Protein AF-A0A662RH38-F1 (afdb_monomer)

pLDDT: mean 89.22, std 11.0, range [50.19, 98.19]

Structure (mmCIF, N/CA/C/O backbone):
data_AF-A0A662RH38-F1
#
_entry.id   AF-A0A662RH38-F1
#
loop_
_atom_site.group_PDB
_atom_site.id
_atom_site.type_symbol
_atom_site.label_atom_id
_atom_site.label_alt_id
_atom_site.label_comp_id
_atom_site.label_asym_id
_atom_site.label_entity_id
_atom_site.label_seq_id
_atom_site.pdbx_PDB_ins_code
_atom_site.Cartn_x
_atom_site.Cartn_y
_atom_site.Cartn_z
_atom_site.occupancy
_atom_site.B_iso_or_equiv
_atom_site.auth_seq_id
_atom_site.auth_comp_id
_atom_site.auth_asym_id
_atom_site.auth_atom_id
_atom_site.pdbx_PDB_model_num
ATOM 1 N N . GLU A 1 1 ? -14.857 -9.340 -20.163 1.00 67.62 1 GLU A N 1
ATOM 2 C CA . GLU A 1 1 ? -15.115 -9.284 -18.712 1.00 67.62 1 GLU A CA 1
ATOM 3 C C . GLU A 1 1 ? -13.812 -9.631 -18.028 1.00 67.62 1 GLU A C 1
ATOM 5 O O . GLU A 1 1 ? -13.219 -10.646 -18.372 1.00 67.62 1 GLU A O 1
ATOM 10 N N . GLY A 1 2 ? -13.287 -8.729 -17.213 1.00 68.56 2 GLY A N 1
ATOM 11 C CA . GLY A 1 2 ? -12.023 -8.917 -16.510 1.00 68.56 2 GLY A CA 1
ATOM 12 C C . GLY A 1 2 ? -12.201 -8.479 -15.064 1.00 68.56 2 GLY A C 1
ATOM 13 O O . GLY A 1 2 ? -13.176 -7.780 -14.786 1.00 68.56 2 GLY A O 1
ATOM 14 N N . PRO A 1 3 ? -11.313 -8.894 -14.151 1.00 74.38 3 PRO A N 1
ATOM 15 C CA . PRO A 1 3 ? -11.329 -8.341 -12.808 1.00 74.38 3 PRO A CA 1
ATOM 16 C C . PRO A 1 3 ? -11.028 -6.844 -12.906 1.00 74.38 3 PRO A C 1
ATOM 18 O O . PRO A 1 3 ? -9.990 -6.457 -13.454 1.00 74.38 3 PRO A O 1
ATOM 21 N N . TRP A 1 4 ? -11.942 -6.007 -12.423 1.00 84.31 4 TRP A N 1
ATOM 22 C CA . TRP A 1 4 ? -11.702 -4.576 -12.339 1.00 84.31 4 TRP A CA 1
ATOM 23 C C . TRP A 1 4 ? -11.023 -4.256 -11.013 1.00 84.31 4 TRP A C 1
ATOM 25 O O . TRP A 1 4 ? -11.258 -4.895 -9.987 1.00 84.31 4 TRP A O 1
ATOM 35 N N . VAL A 1 5 ? -10.152 -3.253 -11.027 1.00 84.88 5 VAL A N 1
ATOM 36 C CA . VAL A 1 5 ? -9.403 -2.846 -9.828 1.00 84.88 5 VAL A CA 1
ATOM 37 C C . VAL A 1 5 ? -10.295 -2.227 -8.744 1.00 84.88 5 VAL A C 1
ATOM 39 O O . VAL A 1 5 ? -9.832 -2.004 -7.630 1.00 84.88 5 VAL A O 1
ATOM 42 N N . ASP A 1 6 ? -11.560 -1.948 -9.054 1.00 87.69 6 ASP A N 1
ATOM 43 C CA . ASP A 1 6 ? -12.564 -1.366 -8.165 1.00 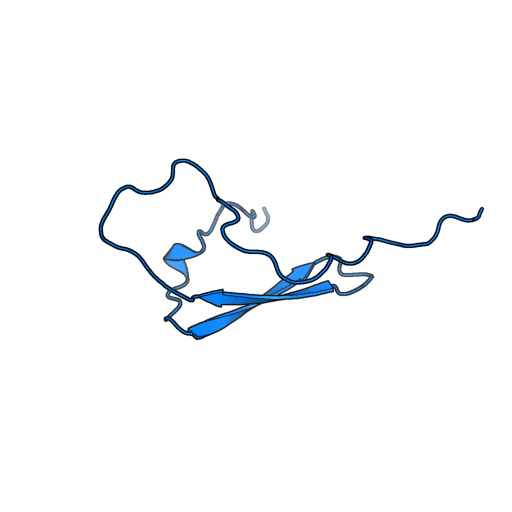87.69 6 ASP A CA 1
ATOM 44 C C . ASP A 1 6 ? -13.623 -2.369 -7.667 1.00 87.69 6 ASP A C 1
ATOM 46 O O . ASP A 1 6 ? -14.478 -1.984 -6.866 1.00 87.69 6 ASP A O 1
ATOM 50 N N . ASP A 1 7 ? -13.527 -3.649 -8.050 1.00 90.06 7 ASP A N 1
ATOM 51 C CA . ASP A 1 7 ? -14.464 -4.697 -7.615 1.00 90.06 7 ASP A CA 1
ATOM 52 C C . ASP A 1 7 ? -14.291 -5.089 -6.134 1.00 90.06 7 ASP A C 1
ATOM 54 O O . ASP A 1 7 ? -15.252 -5.511 -5.490 1.00 90.06 7 ASP A O 1
ATOM 58 N N . VAL A 1 8 ? -13.080 -4.96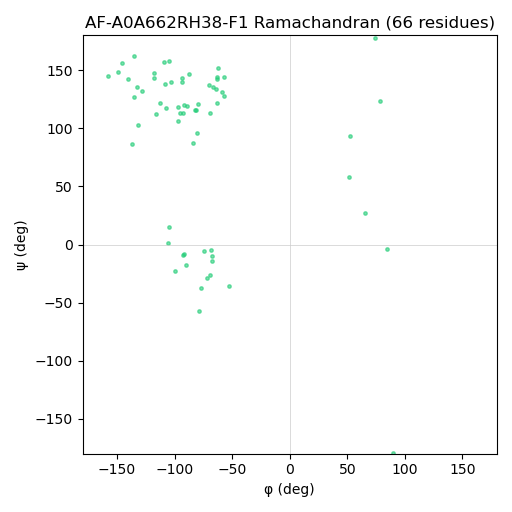1 -5.573 1.00 90.19 8 VAL A N 1
ATOM 59 C CA . VAL A 1 8 ? -12.752 -5.391 -4.199 1.00 90.19 8 VAL A CA 1
ATOM 60 C C . VAL A 1 8 ? -12.080 -4.266 -3.424 1.00 90.19 8 VAL A C 1
ATOM 62 O O . VAL A 1 8 ? -11.112 -3.658 -3.884 1.00 90.19 8 VAL A O 1
ATOM 65 N N . ARG A 1 9 ? -12.542 -4.010 -2.196 1.00 90.19 9 ARG A N 1
ATOM 66 C CA . ARG A 1 9 ? -11.907 -3.036 -1.296 1.00 90.19 9 ARG A CA 1
ATOM 67 C C . ARG A 1 9 ? -10.898 -3.726 -0.385 1.00 90.19 9 ARG A C 1
ATOM 69 O O . ARG A 1 9 ? -11.172 -4.788 0.158 1.00 90.19 9 ARG A O 1
ATOM 76 N N . ILE A 1 10 ? -9.780 -3.060 -0.081 1.00 91.12 10 ILE A N 1
ATOM 77 C CA . ILE A 1 10 ? -8.769 -3.573 0.872 1.00 91.12 10 ILE A CA 1
ATOM 78 C C . ILE A 1 10 ? -9.386 -3.973 2.227 1.00 91.12 10 ILE A C 1
ATOM 80 O O . ILE A 1 10 ? -8.98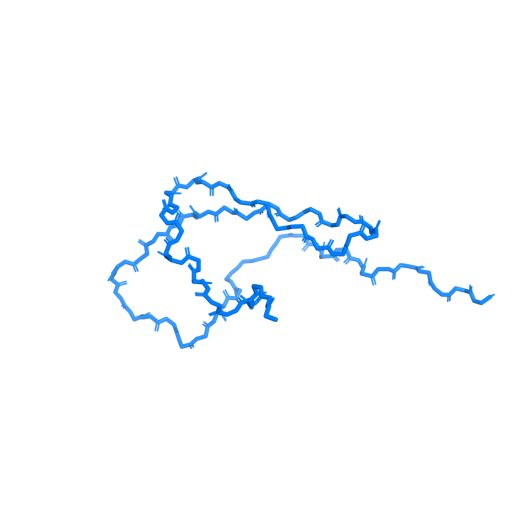7 -4.969 2.821 1.00 91.12 10 ILE A O 1
ATOM 84 N N . GLY A 1 11 ? -10.397 -3.236 2.701 1.00 90.12 11 GLY A N 1
ATOM 85 C CA . GLY A 1 11 ? -11.089 -3.538 3.961 1.00 90.12 11 GLY A CA 1
ATOM 86 C C . GLY A 1 11 ? -11.920 -4.829 3.956 1.00 90.12 11 GLY A C 1
ATOM 87 O O . GLY A 1 11 ? -12.307 -5.291 5.023 1.00 90.12 11 GLY A O 1
ATOM 88 N N . GLU A 1 12 ? -12.190 -5.416 2.789 1.00 92.25 12 GLU A N 1
ATOM 89 C CA . GLU A 1 12 ? -12.955 -6.663 2.634 1.00 92.25 12 GLU A CA 1
ATOM 90 C C . GLU A 1 12 ? -12.045 -7.900 2.605 1.00 92.25 12 GLU A C 1
ATOM 92 O O . GLU A 1 12 ? -12.527 -9.024 2.700 1.00 92.25 12 GLU A O 1
ATOM 97 N N . LEU A 1 13 ? -10.723 -7.705 2.531 1.00 91.88 13 LEU A N 1
ATOM 98 C CA . LEU A 1 13 ? -9.736 -8.784 2.419 1.00 91.88 13 LEU A CA 1
ATOM 99 C C . LEU A 1 13 ? -9.509 -9.566 3.725 1.00 91.88 13 LEU A C 1
ATOM 101 O O . LEU A 1 13 ? -8.759 -10.539 3.726 1.00 91.88 13 LEU A O 1
ATOM 105 N N . GLY A 1 14 ? -10.111 -9.145 4.843 1.00 94.50 14 GLY A N 1
ATOM 106 C CA . GLY A 1 14 ? -9.955 -9.820 6.138 1.00 94.50 14 GLY A CA 1
ATOM 107 C C . GLY A 1 14 ? -8.530 -9.767 6.704 1.00 94.50 14 GLY A C 1
ATOM 108 O O . GLY A 1 14 ? -8.135 -10.671 7.437 1.00 94.50 14 GLY A O 1
ATOM 109 N N . LEU A 1 15 ? -7.756 -8.733 6.352 1.00 95.88 15 LEU A N 1
ATOM 110 C CA . LEU A 1 15 ? -6.394 -8.537 6.853 1.00 95.88 15 LEU A CA 1
ATOM 111 C C . LEU A 1 15 ? -6.390 -8.333 8.375 1.00 95.88 15 LEU A C 1
ATOM 113 O O . LEU A 1 15 ? -7.249 -7.635 8.918 1.00 95.88 15 LEU A O 1
ATOM 117 N N . PHE A 1 16 ? -5.385 -8.886 9.052 1.00 96.44 16 PHE A N 1
ATOM 118 C CA . PHE A 1 16 ? -5.127 -8.626 10.471 1.00 96.44 16 PHE A CA 1
ATOM 119 C C . PHE A 1 16 ? -3.930 -7.685 10.667 1.00 96.44 16 PHE A C 1
ATOM 121 O O . PHE A 1 16 ? -3.077 -7.547 9.792 1.00 96.44 16 PHE A O 1
ATOM 128 N N . ILE A 1 17 ? -3.869 -7.017 11.821 1.00 97.50 17 ILE A N 1
ATOM 129 C CA . ILE A 1 17 ? -2.781 -6.085 12.155 1.00 97.50 17 ILE A CA 1
ATOM 130 C C . ILE A 1 17 ? -1.427 -6.815 12.117 1.00 97.50 17 ILE A C 1
ATOM 132 O O . ILE A 1 17 ? -1.286 -7.893 12.693 1.00 97.50 17 ILE A O 1
ATOM 136 N N . GLY A 1 18 ? -0.444 -6.229 11.432 1.00 97.94 18 GLY A N 1
ATOM 137 C CA . GLY A 1 18 ? 0.875 -6.813 11.162 1.00 97.94 18 GLY A CA 1
ATOM 138 C C . GLY A 1 18 ? 0.923 -7.736 9.937 1.00 97.94 18 GLY A C 1
ATOM 139 O O . GLY A 1 18 ? 1.995 -8.216 9.561 1.00 97.94 18 GLY A O 1
ATOM 140 N N . GLN A 1 19 ? -0.213 -8.001 9.280 1.00 98.19 19 GLN A N 1
ATOM 141 C CA . GLN A 1 19 ? -0.218 -8.743 8.024 1.00 98.19 19 GLN A CA 1
ATOM 142 C C . GLN A 1 19 ? 0.389 -7.898 6.902 1.00 98.19 19 GLN A C 1
ATOM 144 O O . GLN A 1 19 ? 0.085 -6.715 6.749 1.00 98.19 19 GLN A O 1
ATOM 149 N N . ASN A 1 20 ? 1.216 -8.551 6.088 1.00 97.56 20 ASN A N 1
ATOM 150 C CA . ASN A 1 20 ? 1.842 -7.964 4.916 1.00 97.56 20 ASN A CA 1
ATOM 151 C C . ASN A 1 20 ? 1.132 -8.425 3.635 1.00 97.56 20 ASN A C 1
ATOM 153 O O . ASN A 1 20 ? 0.797 -9.604 3.495 1.00 97.56 20 ASN A O 1
ATOM 157 N N . ILE A 1 21 ? 0.953 -7.505 2.689 1.00 96.25 21 ILE A N 1
ATOM 158 C CA . ILE A 1 21 ? 0.599 -7.793 1.297 1.00 96.25 21 ILE A CA 1
ATOM 159 C C . ILE A 1 21 ? 1.725 -7.306 0.382 1.00 96.25 21 ILE A C 1
ATOM 161 O O . ILE A 1 21 ? 2.355 -6.276 0.639 1.00 96.25 21 ILE A O 1
ATOM 165 N N . LEU A 1 22 ? 1.982 -8.058 -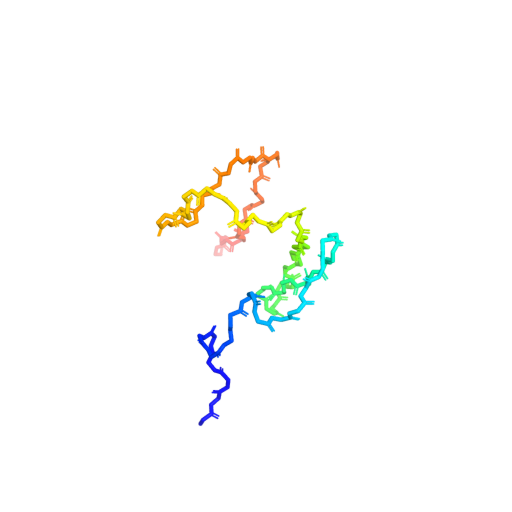0.688 1.00 97.19 22 LEU A N 1
ATOM 166 C CA . LEU A 1 22 ? 2.871 -7.629 -1.759 1.00 97.19 22 LEU A CA 1
ATOM 167 C C . LEU A 1 22 ? 2.051 -6.875 -2.804 1.00 97.19 22 LEU A C 1
ATOM 169 O O . LEU A 1 22 ? 1.156 -7.451 -3.422 1.00 97.19 22 LEU A O 1
ATOM 173 N N . TYR A 1 23 ? 2.388 -5.610 -3.025 1.00 95.38 23 TYR A N 1
ATOM 174 C CA . TYR A 1 23 ? 1.970 -4.883 -4.213 1.00 95.38 23 TYR A CA 1
ATOM 175 C C . TYR A 1 23 ? 3.108 -4.937 -5.233 1.00 95.38 23 TYR A C 1
ATOM 177 O O . TYR A 1 23 ? 4.148 -4.308 -5.048 1.00 95.38 23 TYR A O 1
ATOM 185 N N . LEU A 1 24 ? 2.920 -5.751 -6.272 1.00 96.31 24 LEU A N 1
ATOM 186 C CA . LEU A 1 24 ? 3.834 -5.848 -7.404 1.00 96.31 24 LEU A CA 1
ATOM 187 C C . LEU A 1 24 ? 3.378 -4.861 -8.480 1.00 96.31 24 LEU A C 1
ATOM 189 O O . LEU A 1 24 ? 2.256 -4.965 -8.979 1.00 96.31 24 LEU A O 1
ATOM 193 N N . PHE A 1 25 ? 4.243 -3.916 -8.824 1.00 93.44 25 PHE A N 1
ATOM 194 C CA . PHE A 1 25 ? 3.995 -2.917 -9.856 1.00 93.44 25 PHE A CA 1
ATOM 195 C C . PHE A 1 25 ? 5.011 -3.069 -10.983 1.00 93.44 25 PHE A C 1
ATOM 197 O O . PHE A 1 25 ? 6.150 -3.433 -10.717 1.00 93.44 25 PHE A O 1
ATOM 204 N N . ASP A 1 26 ? 4.583 -2.759 -12.210 1.00 93.50 26 ASP A N 1
ATOM 205 C CA . ASP A 1 26 ? 5.387 -2.876 -13.426 1.00 93.50 26 ASP A CA 1
ATOM 206 C C . ASP A 1 26 ? 6.020 -4.265 -13.591 1.00 93.50 26 ASP A C 1
ATOM 208 O O . ASP A 1 26 ? 7.100 -4.552 -13.093 1.00 93.50 26 ASP A O 1
ATOM 212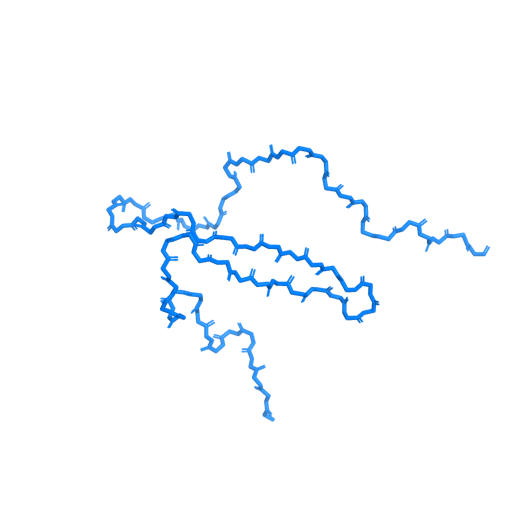 N N . TYR A 1 27 ? 5.339 -5.155 -14.310 1.00 91.06 27 TYR A N 1
ATOM 213 C CA . TYR A 1 27 ? 5.807 -6.532 -14.490 1.00 91.06 27 TYR A CA 1
ATOM 214 C C . TYR A 1 27 ? 7.075 -6.660 -15.353 1.00 91.06 27 TYR A C 1
ATOM 216 O O . TYR A 1 27 ? 7.570 -7.773 -15.501 1.00 91.06 27 TYR A O 1
ATOM 224 N N . GLY A 1 28 ? 7.589 -5.567 -15.931 1.00 92.50 28 GLY A N 1
ATOM 225 C CA . GLY A 1 28 ? 8.908 -5.555 -16.563 1.00 92.50 28 GLY A CA 1
ATOM 226 C C . GLY A 1 28 ? 10.031 -5.451 -15.531 1.00 92.50 28 GLY A C 1
ATOM 227 O O . GLY A 1 28 ? 10.894 -6.322 -15.475 1.00 92.50 28 GLY A O 1
ATOM 228 N N . ASP A 1 29 ? 9.992 -4.403 -14.705 1.00 91.12 29 ASP A N 1
ATOM 229 C CA . ASP A 1 29 ? 11.025 -4.110 -13.698 1.00 91.12 29 ASP A CA 1
ATOM 230 C C . ASP A 1 29 ? 10.750 -4.723 -12.311 1.00 91.12 29 ASP A C 1
ATOM 232 O O . ASP A 1 29 ? 11.604 -4.685 -11.426 1.00 91.12 29 ASP A O 1
ATOM 236 N N . GLU A 1 30 ? 9.563 -5.298 -12.116 1.00 94.38 30 GLU A N 1
ATOM 237 C CA . GLU A 1 30 ? 9.121 -6.012 -10.916 1.00 94.38 30 GLU A CA 1
ATOM 238 C C . GLU A 1 30 ? 9.319 -5.215 -9.619 1.00 94.38 30 GLU A C 1
ATOM 240 O O . GLU A 1 30 ? 9.969 -5.647 -8.659 1.00 94.38 30 GLU A O 1
ATOM 245 N N . TRP A 1 31 ? 8.716 -4.031 -9.547 1.00 94.44 31 TRP A N 1
ATOM 246 C CA . TRP A 1 31 ? 8.771 -3.223 -8.337 1.00 94.44 31 TRP A CA 1
ATOM 247 C C . TRP A 1 31 ? 7.966 -3.878 -7.214 1.00 94.44 31 TRP A C 1
ATOM 249 O O . TRP A 1 31 ? 6.736 -3.963 -7.261 1.00 94.44 31 TRP A O 1
ATOM 259 N N . HIS A 1 32 ? 8.673 -4.315 -6.173 1.00 96.12 32 HIS A N 1
ATOM 260 C CA . HIS A 1 32 ? 8.088 -4.966 -5.008 1.00 96.12 32 HIS A CA 1
ATOM 261 C C . HIS A 1 32 ? 7.833 -3.960 -3.883 1.00 96.12 32 HIS A C 1
ATOM 263 O O . HIS A 1 32 ? 8.764 -3.470 -3.241 1.00 96.12 32 HIS A O 1
ATOM 269 N N . PHE A 1 33 ? 6.562 -3.713 -3.575 1.00 96.50 33 PHE A N 1
ATOM 270 C CA . PHE A 1 33 ? 6.159 -2.898 -2.435 1.00 96.50 33 PHE A CA 1
ATOM 271 C C . PHE A 1 33 ? 5.574 -3.780 -1.335 1.00 96.50 33 PHE A C 1
ATOM 273 O O . PHE A 1 33 ? 4.533 -4.419 -1.503 1.00 96.50 33 PHE A O 1
ATOM 280 N N . ARG A 1 34 ? 6.234 -3.791 -0.175 1.00 97.44 34 ARG A N 1
ATOM 281 C CA . ARG A 1 34 ? 5.704 -4.412 1.039 1.00 97.44 34 ARG A CA 1
ATOM 282 C C . ARG A 1 34 ? 4.746 -3.439 1.724 1.00 97.44 34 ARG A C 1
ATOM 284 O O . ARG A 1 34 ? 5.184 -2.392 2.195 1.00 97.44 34 ARG A O 1
ATOM 291 N N . VAL A 1 35 ? 3.469 -3.801 1.805 1.00 97.19 35 VAL A N 1
ATOM 292 C CA . VAL A 1 35 ? 2.434 -3.007 2.479 1.00 97.19 35 VAL A CA 1
ATOM 293 C C . VAL A 1 35 ? 1.966 -3.757 3.720 1.00 97.19 35 VAL A C 1
ATOM 295 O O . VAL A 1 35 ? 1.494 -4.887 3.618 1.00 97.19 35 VAL A O 1
ATOM 298 N N . GLU A 1 36 ? 2.092 -3.131 4.887 1.00 97.81 36 GLU A N 1
ATOM 299 C CA . GLU A 1 36 ? 1.688 -3.705 6.172 1.00 97.81 36 GLU A CA 1
ATOM 300 C C . GLU A 1 36 ? 0.430 -3.012 6.707 1.00 97.81 36 GLU A C 1
ATOM 302 O O . GLU A 1 36 ? 0.306 -1.788 6.643 1.00 97.81 36 GLU A O 1
ATOM 307 N N . LEU A 1 37 ? -0.510 -3.791 7.249 1.00 97.25 37 LEU A N 1
ATOM 308 C CA . LEU A 1 37 ? -1.638 -3.240 7.996 1.00 97.25 37 LEU A CA 1
ATOM 309 C C . LEU A 1 37 ? -1.200 -2.914 9.428 1.00 97.25 37 LEU A C 1
ATOM 311 O O . LEU A 1 37 ? -1.218 -3.780 10.297 1.00 97.25 37 LEU A O 1
ATOM 315 N N . GLU A 1 38 ? -0.835 -1.662 9.681 1.00 96.69 38 GLU A N 1
ATOM 316 C CA . GLU A 1 38 ? -0.361 -1.237 11.006 1.00 96.69 38 GLU A CA 1
ATOM 317 C C . GLU A 1 38 ? -1.498 -1.062 12.026 1.00 96.69 38 GLU A C 1
ATOM 319 O O . GLU A 1 38 ? -1.343 -1.382 13.202 1.00 96.69 38 GLU A O 1
ATOM 324 N N . GLU A 1 39 ? -2.659 -0.556 11.597 1.00 94.69 39 GLU A N 1
ATOM 325 C CA . GLU A 1 39 ? -3.761 -0.215 12.500 1.00 94.69 39 GLU A 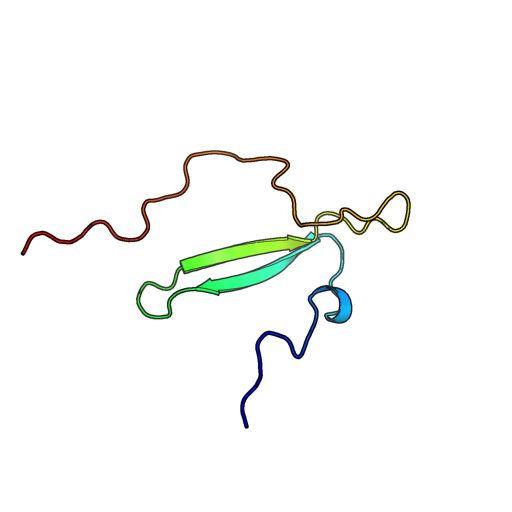CA 1
ATOM 326 C C . GLU A 1 39 ? -5.114 -0.187 11.768 1.00 94.69 39 GLU A C 1
ATOM 328 O O . GLU A 1 39 ? -5.211 0.264 10.625 1.00 94.69 39 GLU A O 1
ATOM 333 N N . ILE A 1 40 ? -6.188 -0.597 12.455 1.00 92.75 40 ILE A N 1
ATOM 334 C CA . ILE A 1 40 ? -7.575 -0.336 12.042 1.00 92.75 40 ILE A CA 1
ATOM 335 C C . ILE A 1 40 ? -8.231 0.559 13.098 1.00 92.75 40 ILE A C 1
ATOM 337 O O . ILE A 1 40 ? -8.494 0.124 14.217 1.00 92.75 40 ILE A O 1
ATOM 341 N N . ARG A 1 41 ? -8.543 1.805 12.729 1.00 91.38 41 ARG A N 1
ATOM 342 C CA . ARG A 1 41 ? -9.238 2.760 13.607 1.00 91.38 41 ARG A CA 1
ATOM 343 C C . ARG A 1 41 ? -10.746 2.696 13.395 1.00 91.38 41 ARG A C 1
ATOM 345 O O . ARG A 1 41 ? -11.240 3.089 12.339 1.00 91.38 41 ARG A O 1
ATOM 352 N N . THR A 1 42 ? -11.477 2.237 14.408 1.00 88.38 42 THR A N 1
ATOM 353 C CA . THR A 1 42 ? -12.953 2.219 14.424 1.00 88.38 42 THR A CA 1
ATOM 354 C C . THR A 1 42 ? -13.560 3.491 15.011 1.00 88.38 42 THR A C 1
ATOM 356 O O . THR A 1 42 ? -14.735 3.774 14.785 1.00 88.38 42 THR A O 1
ATOM 359 N N . GLU A 1 43 ? -12.766 4.266 15.749 1.00 90.94 43 GLU A N 1
ATOM 360 C CA . GLU A 1 43 ? -13.180 5.512 16.390 1.00 90.94 43 GLU A CA 1
ATOM 361 C C . GLU A 1 43 ? -12.561 6.742 15.711 1.00 90.94 43 GLU A C 1
ATOM 363 O O . GLU A 1 43 ? -11.516 6.678 15.060 1.00 90.94 43 GLU A O 1
ATOM 368 N N . GLY A 1 44 ? -13.211 7.893 15.888 1.00 87.81 44 GLY A N 1
ATOM 369 C CA . GLY A 1 44 ? -12.778 9.166 15.317 1.00 87.81 44 GLY A CA 1
ATOM 370 C C . GLY A 1 44 ? -13.345 9.452 13.924 1.00 87.81 44 GLY A C 1
ATOM 371 O O . GLY A 1 44 ? -14.156 8.714 13.365 1.00 87.81 44 GLY A O 1
ATOM 372 N N . ARG A 1 45 ? -12.963 10.603 13.361 1.00 87.25 45 ARG A N 1
ATOM 373 C CA . ARG A 1 45 ? -13.432 11.013 12.031 1.00 87.25 45 ARG A CA 1
ATOM 374 C C . ARG A 1 45 ? -12.633 10.288 10.957 1.00 87.25 45 ARG A C 1
ATOM 376 O O . ARG A 1 45 ? -11.424 10.486 10.853 1.00 87.25 45 ARG A O 1
ATOM 383 N N . LYS A 1 46 ? -13.329 9.532 10.105 1.00 86.69 46 LYS A N 1
ATOM 384 C CA . LYS A 1 46 ? -12.744 8.978 8.883 1.00 86.69 46 LYS A CA 1
ATOM 385 C C . LYS A 1 46 ? -12.192 10.124 8.018 1.00 86.69 46 LYS A C 1
ATOM 387 O O . LYS A 1 46 ? -12.929 11.084 7.758 1.00 86.69 46 LYS A O 1
ATOM 392 N N . PRO A 1 47 ? -10.926 10.066 7.576 1.00 86.94 47 PRO A N 1
ATOM 393 C CA . PRO A 1 47 ? -10.387 11.079 6.681 1.00 86.94 47 PRO A CA 1
ATOM 394 C C . PRO A 1 47 ? -11.153 11.065 5.349 1.00 86.94 47 PRO A C 1
ATOM 396 O O . PRO A 1 47 ? -11.581 10.011 4.879 1.00 86.94 47 PRO A O 1
ATOM 399 N N . ARG A 1 48 ? -11.353 12.248 4.753 1.00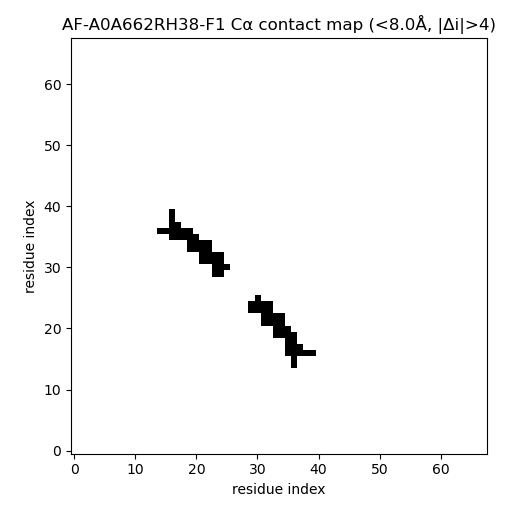 91.75 48 ARG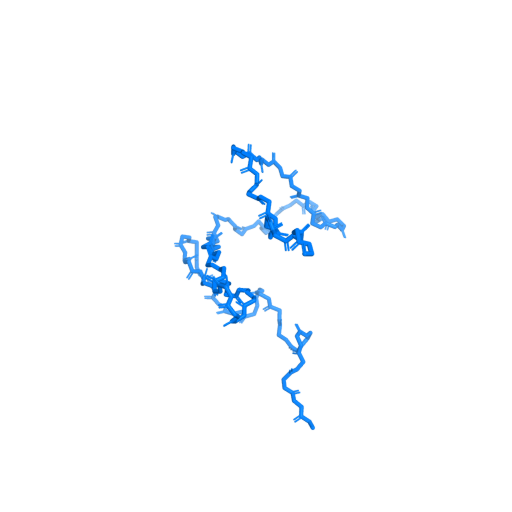 A N 1
ATOM 400 C CA . ARG A 1 48 ? -12.063 12.384 3.464 1.00 91.75 48 ARG A CA 1
ATOM 401 C C . ARG A 1 48 ? -11.257 11.807 2.297 1.00 91.75 48 ARG A C 1
ATOM 403 O O . ARG A 1 48 ? -11.848 11.391 1.312 1.00 91.75 48 ARG A O 1
ATOM 410 N N . GLU A 1 49 ? -9.936 11.780 2.437 1.00 94.00 49 GLU A N 1
ATOM 411 C CA . GLU A 1 49 ? -8.970 11.333 1.437 1.00 94.00 49 GLU A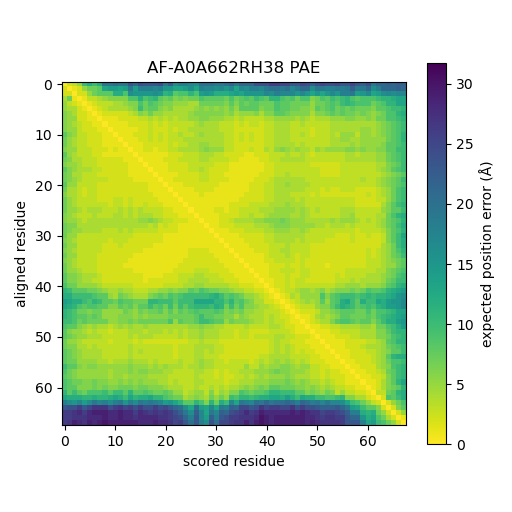 CA 1
ATOM 412 C C . GLU A 1 49 ? -7.776 10.646 2.127 1.00 94.00 49 GLU A C 1
ATOM 414 O O . GLU A 1 49 ? -7.521 10.924 3.308 1.00 94.00 49 GLU A O 1
ATOM 419 N N . PRO A 1 50 ? -7.046 9.757 1.429 1.00 92.69 50 PRO A N 1
ATOM 420 C CA . PRO A 1 50 ? -5.788 9.207 1.924 1.00 92.69 50 PRO A CA 1
ATOM 421 C C . PRO A 1 50 ? -4.779 10.318 2.230 1.00 92.69 50 PRO A C 1
ATOM 423 O O . PRO A 1 50 ? -4.716 11.325 1.527 1.00 92.69 50 PRO A O 1
ATOM 426 N N . LYS A 1 51 ? -3.973 10.135 3.278 1.00 93.62 51 LYS A N 1
ATOM 427 C CA . LYS A 1 51 ? -2.955 11.107 3.688 1.00 93.62 51 LYS A CA 1
ATOM 428 C C . LYS A 1 51 ? -1.637 10.411 3.948 1.00 93.62 51 LYS A C 1
ATOM 430 O O . LYS A 1 51 ? -1.601 9.400 4.641 1.00 93.62 51 LYS A O 1
ATOM 435 N N . ILE A 1 52 ? -0.563 11.007 3.449 1.00 94.75 52 ILE A N 1
ATOM 436 C CA . ILE A 1 52 ? 0.786 10.617 3.837 1.00 94.75 52 ILE A CA 1
ATOM 437 C C . ILE A 1 52 ? 1.085 11.297 5.171 1.00 94.75 52 ILE A C 1
ATOM 439 O O . ILE A 1 52 ? 1.098 12.525 5.244 1.00 94.75 52 ILE A O 1
ATOM 443 N N . ILE A 1 53 ? 1.274 10.498 6.219 1.00 94.88 53 ILE A N 1
ATOM 444 C CA . ILE A 1 53 ? 1.561 10.991 7.575 1.00 94.88 53 ILE A CA 1
ATOM 445 C C . ILE A 1 53 ? 3.052 10.936 7.920 1.00 94.88 53 ILE A C 1
ATOM 447 O O . ILE A 1 53 ? 3.506 11.702 8.762 1.00 94.88 53 ILE A O 1
ATOM 451 N N . GLU A 1 54 ? 3.810 10.074 7.243 1.00 96.62 54 GLU A N 1
ATOM 452 C CA . GLU A 1 54 ? 5.242 9.885 7.445 1.00 96.62 54 GLU A CA 1
ATOM 453 C C . GLU A 1 54 ? 5.904 9.472 6.123 1.00 96.62 54 GLU A C 1
ATOM 455 O O . GLU A 1 54 ? 5.283 8.824 5.276 1.00 96.62 54 GLU A O 1
ATOM 460 N N . LYS A 1 55 ? 7.164 9.875 5.937 1.00 96.69 55 LYS A N 1
ATOM 461 C CA . LYS A 1 55 ? 8.052 9.418 4.864 1.00 96.69 55 LYS A CA 1
ATOM 462 C C . LYS A 1 55 ? 9.454 9.250 5.432 1.00 96.69 55 LYS A C 1
ATOM 464 O O . LYS A 1 55 ? 9.890 10.073 6.237 1.00 96.69 55 LYS A O 1
ATOM 469 N N . LYS A 1 56 ? 10.171 8.227 4.975 1.00 96.81 56 LYS A N 1
ATOM 470 C CA . LYS A 1 56 ? 11.556 7.976 5.370 1.00 96.81 56 LYS A CA 1
ATOM 471 C C . LYS A 1 56 ? 12.397 7.622 4.152 1.00 96.81 56 LYS A C 1
ATOM 473 O O . LYS A 1 56 ? 12.066 6.684 3.434 1.00 96.81 56 LYS A O 1
ATOM 478 N N . GLY A 1 57 ? 13.505 8.342 3.987 1.00 96.31 57 GLY A N 1
ATOM 479 C CA . GLY A 1 57 ? 14.348 8.244 2.799 1.00 96.31 57 GLY A CA 1
ATOM 480 C C . GLY A 1 57 ? 13.719 8.917 1.580 1.00 96.31 57 GLY A C 1
ATOM 481 O O . GLY A 1 57 ? 12.603 9.433 1.641 1.00 96.31 57 GLY A O 1
ATOM 482 N N . GLU A 1 58 ? 14.462 8.897 0.480 1.00 94.44 58 GLU A N 1
ATOM 483 C CA . GLU A 1 58 ? 13.996 9.378 -0.817 1.00 94.44 58 GLU A CA 1
ATOM 484 C C . GLU A 1 58 ? 13.410 8.213 -1.615 1.00 94.44 58 GLU A C 1
ATOM 486 O O . GLU A 1 58 ? 13.947 7.101 -1.592 1.00 94.44 58 GLU A O 1
ATOM 491 N N . ALA A 1 59 ? 12.298 8.460 -2.310 1.00 91.31 59 ALA A N 1
ATOM 492 C CA . ALA A 1 59 ? 11.784 7.488 -3.264 1.00 91.31 59 ALA A CA 1
ATOM 493 C C . ALA A 1 59 ? 12.777 7.377 -4.436 1.00 91.31 59 ALA A C 1
ATOM 495 O O . ALA A 1 59 ? 13.262 8.410 -4.903 1.00 91.31 59 ALA A O 1
ATOM 496 N N . PRO A 1 60 ? 13.101 6.163 -4.907 1.00 89.75 60 PRO A N 1
ATOM 497 C CA . PRO A 1 60 ? 13.962 6.001 -6.074 1.00 89.75 60 PRO A CA 1
ATOM 498 C C . PRO A 1 60 ? 13.310 6.620 -7.318 1.00 89.75 60 PRO A C 1
ATOM 500 O O . PRO A 1 60 ? 12.082 6.668 -7.433 1.00 89.75 60 PRO A O 1
ATOM 503 N N . GLU A 1 61 ? 14.134 7.074 -8.261 1.00 88.56 61 GLU A N 1
ATOM 504 C CA . GLU A 1 61 ? 13.647 7.546 -9.555 1.00 88.56 61 GLU A CA 1
ATOM 505 C C . GLU A 1 61 ? 12.994 6.398 -10.331 1.00 88.56 61 GLU A C 1
ATOM 507 O O . GLU A 1 61 ? 13.521 5.285 -10.419 1.00 88.56 61 GLU A O 1
ATOM 512 N N . GLN A 1 62 ? 11.819 6.674 -10.891 1.00 82.12 62 GLN A N 1
ATOM 513 C CA . GLN A 1 62 ? 11.065 5.722 -11.690 1.00 82.12 62 GLN A CA 1
ATOM 514 C C . GLN A 1 62 ? 11.598 5.775 -13.137 1.00 82.12 62 GLN A C 1
ATOM 516 O O . GLN A 1 62 ? 11.087 6.543 -13.948 1.00 82.12 62 GLN A O 1
ATOM 521 N N . TYR A 1 63 ? 12.640 4.966 -13.396 1.00 83.25 63 TYR A N 1
ATOM 522 C CA . TYR A 1 63 ? 13.451 4.811 -14.626 1.00 83.25 63 TYR A CA 1
ATOM 523 C C . TYR A 1 63 ? 14.521 5.892 -14.867 1.00 83.25 63 TYR A C 1
ATOM 525 O O . TYR A 1 63 ? 14.227 7.078 -14.968 1.00 83.25 63 TYR A O 1
ATOM 533 N N . GLY A 1 64 ? 15.779 5.456 -15.013 1.00 69.75 64 GLY A N 1
ATOM 534 C CA . GLY A 1 64 ? 16.953 6.318 -15.213 1.00 69.75 64 GLY A CA 1
ATOM 535 C C . GLY A 1 64 ? 17.523 6.347 -16.638 1.00 69.75 64 GLY A C 1
ATOM 536 O O . GLY A 1 64 ? 18.658 6.781 -16.807 1.00 69.75 64 GLY A O 1
ATOM 537 N N . TYR A 1 65 ? 16.795 5.877 -17.659 1.00 61.47 65 TYR A N 1
ATOM 538 C CA . TYR A 1 65 ? 17.328 5.780 -19.026 1.00 61.47 65 TYR A CA 1
ATOM 539 C C . TYR A 1 65 ? 16.382 6.356 -20.085 1.00 61.47 65 TYR A C 1
ATOM 541 O O . TYR A 1 65 ? 15.444 5.697 -20.519 1.00 61.47 65 TYR A O 1
ATOM 549 N N . TYR A 1 66 ? 16.712 7.559 -20.550 1.00 53.25 66 TYR A N 1
ATOM 550 C CA . TYR A 1 66 ? 16.658 7.911 -21.969 1.00 53.25 66 TYR A CA 1
ATOM 551 C C . TYR A 1 66 ? 17.939 8.698 -22.281 1.00 53.25 66 TYR A C 1
ATOM 553 O O . TYR A 1 66 ? 17.959 9.922 -22.189 1.00 53.25 66 TYR A O 1
ATOM 561 N N . GLU A 1 67 ? 19.026 8.000 -22.605 1.00 51.88 67 GLU A N 1
ATOM 562 C CA . GLU A 1 67 ? 19.935 8.526 -23.625 1.00 51.88 67 GLU A CA 1
ATOM 563 C C . GLU A 1 67 ? 19.526 7.811 -24.917 1.00 51.88 67 GLU A C 1
ATOM 565 O O . GLU A 1 67 ? 19.504 6.579 -24.948 1.00 51.88 67 GLU A O 1
ATOM 570 N N . GLU A 1 68 ? 19.078 8.578 -25.917 1.00 50.19 68 GLU A N 1
ATOM 571 C CA . GLU A 1 68 ? 18.930 8.096 -27.301 1.00 50.19 68 GLU A CA 1
ATOM 572 C C . GLU A 1 68 ? 20.249 7.526 -27.839 1.00 50.19 68 GLU A C 1
ATOM 574 O O . GLU A 1 68 ? 21.312 8.140 -27.580 1.00 50.19 68 GLU A O 1
#

Mean predicted aligned error: 5.91 Å

Foldseek 3Di:
DDDDPPPDDPVVPPDDAQDWDWDFPDPVVGDTDTDGRHDDDPDDDDDPDDDDPDDDDDDDDPDDDDDD

Sequence (68 aa):
EGPWVDDVRIGELGLFIGQNILYLFDYGDEWHFRVELEEIRTEGRKPREPKIIEKKGEAPEQYGYYEE

Solvent-accessible surface area (backbone atoms only — not comparable to full-atom values): 5139 Å² total; per-residue (Å²): 141,74,91,56,89,79,79,64,58,79,88,73,68,73,77,51,75,72,40,72,46,81,49,78,44,58,90,86,82,58,44,77,40,85,45,65,38,80,76,85,81,89,72,81,83,78,71,95,62,93,76,88,87,77,85,81,83,79,81,78,80,90,74,92,79,85,80,133

Radius of gyration: 16.35 Å; Cα contacts (8 Å, |Δi|>4): 36; chains: 1; bounding box: 35×22×44 Å

Secondary structure (DSSP, 8-state):
----TTSS-GGGS---TT-EEEEEE-TTTTEEEEEE------SSPPPSS-------SPPPPS------